Protein AF-A0A7X1TI07-F1 (afdb_monomer_lite)

Foldseek 3Di:
DDDPDPPDPPPDPPPFPPDDDQQDFQLNDPHRQPPDDRRDGNVNLCVVQVHNGPVSSSVSVVVVVVD

Structure (mmCIF, N/CA/C/O backbone):
data_AF-A0A7X1TI07-F1
#
_entry.id   AF-A0A7X1TI07-F1
#
loop_
_atom_site.group_PDB
_atom_site.id
_atom_site.type_symbol
_atom_site.label_atom_id
_atom_site.label_alt_id
_atom_site.label_comp_id
_atom_site.label_asym_id
_atom_site.label_entity_id
_atom_site.label_seq_id
_atom_site.pdbx_PDB_ins_code
_atom_site.Cartn_x
_atom_site.Cartn_y
_atom_site.Cartn_z
_atom_site.occupancy
_atom_site.B_iso_or_equiv
_atom_site.auth_seq_id
_atom_site.auth_comp_id
_atom_site.auth_asym_id
_atom_site.auth_atom_id
_atom_site.pdbx_PDB_model_num
ATOM 1 N N . MET A 1 1 ? 27.757 11.745 20.107 1.00 43.78 1 MET A N 1
ATOM 2 C CA . MET A 1 1 ? 26.967 12.166 18.929 1.00 43.78 1 MET A CA 1
ATOM 3 C C . MET A 1 1 ? 25.638 11.424 18.973 1.00 43.78 1 MET A C 1
ATOM 5 O O . MET A 1 1 ? 25.650 10.203 18.901 1.00 43.78 1 MET A O 1
ATOM 9 N N . LYS A 1 2 ? 24.513 12.115 19.203 1.00 32.66 2 LYS A N 1
ATOM 10 C CA . LYS A 1 2 ? 23.180 11.491 19.148 1.00 32.66 2 LYS A CA 1
ATOM 11 C C . LYS A 1 2 ? 22.822 11.307 17.675 1.00 32.66 2 LYS A C 1
ATOM 13 O O . LYS A 1 2 ? 22.621 12.297 16.981 1.00 32.66 2 LYS A O 1
ATOM 18 N N . GLN A 1 3 ? 22.786 10.066 17.201 1.00 52.44 3 GLN A N 1
ATOM 19 C CA . GLN A 1 3 ? 22.136 9.763 15.929 1.00 52.44 3 GLN A CA 1
ATOM 20 C C . GLN A 1 3 ? 20.651 10.137 16.088 1.00 52.44 3 GLN A C 1
ATOM 22 O O . GLN A 1 3 ? 20.025 9.642 17.030 1.00 52.44 3 GLN A O 1
ATOM 27 N N . PRO A 1 4 ? 20.091 11.044 15.266 1.00 50.94 4 PRO A N 1
ATOM 28 C CA . PRO A 1 4 ? 18.666 11.330 15.315 1.00 50.94 4 PRO A CA 1
ATOM 29 C C . PRO A 1 4 ? 17.948 10.049 14.905 1.00 50.94 4 PRO A C 1
ATOM 31 O O . PRO A 1 4 ? 18.300 9.423 13.904 1.00 50.94 4 PRO A O 1
ATOM 34 N N . GLY A 1 5 ? 17.039 9.616 15.773 1.00 44.25 5 GLY A N 1
ATOM 35 C CA . GLY A 1 5 ? 16.449 8.291 15.768 1.00 44.25 5 GLY A CA 1
ATOM 36 C C . GLY A 1 5 ? 16.057 7.819 14.374 1.00 44.25 5 GLY A C 1
ATOM 37 O O . GLY A 1 5 ? 15.275 8.454 13.671 1.00 44.25 5 GLY A O 1
ATOM 38 N N . LEU A 1 6 ? 16.562 6.638 14.022 1.00 48.91 6 LEU A N 1
ATOM 39 C CA . LEU A 1 6 ? 15.826 5.700 13.189 1.00 48.91 6 LEU A CA 1
ATOM 40 C C . LEU A 1 6 ? 14.564 5.321 13.965 1.00 48.91 6 LEU A C 1
ATOM 42 O O . LEU A 1 6 ? 14.525 4.303 14.653 1.00 48.91 6 LEU A O 1
ATOM 46 N N . ASP A 1 7 ? 13.595 6.225 13.922 1.00 49.16 7 ASP A N 1
ATOM 47 C CA . ASP A 1 7 ? 12.368 6.181 14.689 1.00 49.16 7 ASP A CA 1
ATOM 48 C C . ASP A 1 7 ? 11.609 4.885 14.385 1.00 49.16 7 ASP A C 1
ATOM 50 O O . ASP A 1 7 ? 11.408 4.507 13.227 1.00 49.16 7 ASP A O 1
ATOM 54 N N . GLY A 1 8 ? 11.262 4.161 15.444 1.00 45.88 8 GLY A N 1
ATOM 55 C CA . GLY A 1 8 ? 10.170 3.195 15.417 1.00 45.88 8 GLY A CA 1
ATOM 56 C C . GLY A 1 8 ? 10.271 1.995 14.475 1.00 45.88 8 GLY A C 1
ATOM 57 O O . GLY A 1 8 ? 9.234 1.412 14.168 1.00 45.88 8 GLY A O 1
ATOM 58 N N . ARG A 1 9 ? 11.456 1.546 14.031 1.00 50.94 9 ARG A N 1
ATOM 59 C CA . ARG A 1 9 ? 11.573 0.222 13.379 1.00 50.94 9 ARG A CA 1
ATOM 60 C C . ARG A 1 9 ? 11.500 -0.885 14.427 1.00 50.94 9 ARG A C 1
ATOM 62 O O . ARG A 1 9 ? 12.497 -1.522 14.763 1.00 50.94 9 ARG A O 1
ATOM 69 N N . GLN A 1 10 ? 10.296 -1.063 14.964 1.00 46.81 10 GLN A N 1
ATOM 70 C CA . GLN A 1 10 ? 9.871 -2.215 15.741 1.00 46.81 10 GLN A CA 1
ATOM 71 C C . GLN A 1 10 ? 10.322 -3.462 14.968 1.00 46.81 10 GLN A C 1
ATOM 73 O O . GLN A 1 10 ? 9.923 -3.682 13.829 1.00 46.81 10 GLN A O 1
ATOM 78 N N . ARG A 1 11 ? 11.272 -4.213 15.533 1.00 48.34 11 ARG A N 1
ATOM 79 C CA . ARG A 1 11 ? 11.685 -5.504 14.982 1.00 48.34 11 ARG A CA 1
ATOM 80 C C . ARG A 1 11 ? 10.506 -6.448 15.167 1.00 48.34 11 ARG A C 1
ATOM 82 O O . ARG A 1 11 ? 10.275 -6.920 16.278 1.00 48.34 11 ARG A O 1
ATOM 89 N N . ASP A 1 12 ? 9.759 -6.662 14.094 1.00 50.41 12 ASP A N 1
ATOM 90 C CA . ASP A 1 12 ? 8.643 -7.594 14.046 1.00 50.41 12 ASP A CA 1
ATOM 91 C C . ASP A 1 12 ? 9.077 -8.981 14.513 1.00 50.41 12 ASP A C 1
ATOM 93 O O . ASP A 1 12 ? 9.891 -9.648 13.875 1.00 50.41 12 ASP A O 1
ATOM 97 N N . LYS A 1 13 ? 8.495 -9.415 15.630 1.00 44.03 13 LYS A N 1
ATOM 98 C CA . LYS A 1 13 ? 8.513 -10.810 16.080 1.00 44.03 13 LYS A CA 1
ATOM 99 C C . LYS A 1 13 ? 7.283 -11.596 15.601 1.00 44.03 13 LYS A C 1
ATOM 101 O O . LYS A 1 13 ? 7.241 -12.799 15.804 1.00 44.03 13 LYS A O 1
ATOM 106 N N . ASP A 1 14 ? 6.358 -10.948 14.884 1.00 46.53 14 ASP A N 1
ATOM 107 C CA . ASP A 1 14 ? 5.060 -11.525 14.491 1.00 46.53 14 ASP A CA 1
ATOM 108 C C . ASP A 1 14 ? 4.849 -11.626 12.961 1.00 46.53 14 ASP A C 1
ATOM 110 O O . ASP A 1 14 ? 3.721 -11.599 12.471 1.00 46.53 14 ASP A O 1
ATOM 114 N N . GLY A 1 15 ? 5.927 -11.733 12.172 1.00 47.88 15 GLY A N 1
ATOM 115 C CA . GLY A 1 15 ? 5.839 -12.136 10.756 1.00 47.88 15 GLY A CA 1
ATOM 116 C C . GLY A 1 15 ? 5.341 -11.078 9.756 1.00 47.88 15 GLY A C 1
ATOM 117 O O . GLY A 1 15 ? 4.902 -11.442 8.665 1.00 47.88 15 GLY A O 1
ATOM 118 N N . LYS A 1 16 ? 5.406 -9.778 10.083 1.00 44.19 16 LYS A N 1
ATOM 119 C CA . LYS A 1 16 ? 4.868 -8.689 9.237 1.00 44.19 16 LYS A CA 1
ATOM 120 C C . LYS A 1 16 ? 5.894 -7.886 8.408 1.00 44.19 16 LYS A C 1
ATOM 122 O O . LYS A 1 16 ? 5.501 -7.326 7.385 1.00 44.19 16 LYS A O 1
ATOM 127 N N . ILE A 1 17 ? 7.183 -7.858 8.755 1.00 45.12 17 ILE A N 1
ATOM 128 C CA . ILE A 1 17 ? 8.203 -7.050 8.046 1.00 45.12 17 ILE A CA 1
ATOM 129 C C . ILE A 1 17 ? 8.799 -7.794 6.847 1.00 45.12 17 ILE A C 1
ATOM 131 O O . ILE A 1 17 ? 9.231 -7.151 5.891 1.00 45.12 17 ILE A O 1
ATOM 135 N N . ASP A 1 18 ? 8.772 -9.127 6.858 1.00 47.44 18 ASP A N 1
ATOM 136 C CA . ASP A 1 18 ? 9.561 -9.932 5.921 1.00 47.44 18 ASP A CA 1
ATOM 137 C C . ASP A 1 18 ? 8.871 -10.210 4.576 1.00 47.44 18 ASP A C 1
ATOM 139 O O . ASP A 1 18 ? 9.521 -10.585 3.606 1.00 47.44 18 ASP A O 1
ATOM 143 N N . GLN A 1 19 ? 7.553 -10.019 4.453 1.00 54.88 19 GLN A N 1
ATOM 144 C CA . GLN A 1 19 ? 6.869 -10.606 3.296 1.00 54.88 19 GLN A CA 1
ATOM 145 C C . GLN A 1 19 ? 6.876 -9.768 2.017 1.00 54.88 19 GLN A C 1
ATOM 147 O O . GLN A 1 19 ? 6.700 -10.365 0.958 1.00 54.88 19 GLN A O 1
ATOM 152 N N . LYS A 1 20 ? 7.126 -8.445 2.038 1.00 56.81 20 LYS A N 1
ATOM 153 C CA . LYS A 1 20 ? 7.266 -7.660 0.791 1.00 56.81 20 LYS A CA 1
ATOM 154 C C . LYS A 1 20 ? 8.237 -6.494 0.902 1.00 56.81 20 LYS A C 1
ATOM 156 O O . LYS A 1 20 ? 8.061 -5.573 1.703 1.00 56.81 20 LYS A O 1
ATOM 161 N N . HIS A 1 21 ? 9.225 -6.508 0.012 1.00 65.94 21 HIS A N 1
ATOM 162 C CA . HIS A 1 21 ? 10.211 -5.448 -0.135 1.00 65.94 21 HIS A CA 1
ATOM 163 C 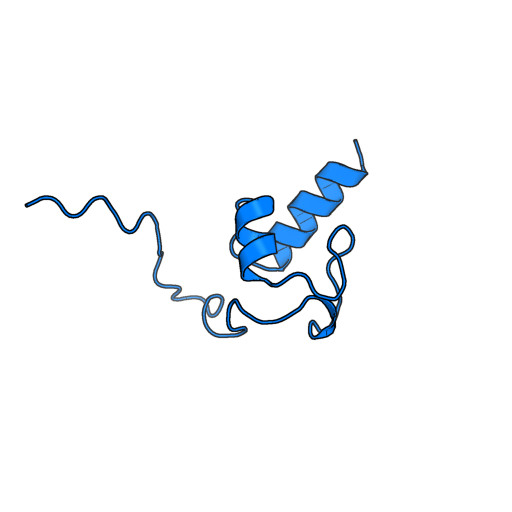C . HIS A 1 21 ? 9.498 -4.132 -0.502 1.00 65.94 21 HIS A C 1
ATOM 165 O O . HIS A 1 21 ? 8.548 -4.125 -1.289 1.00 65.94 21 HIS A O 1
ATOM 171 N N . GLY A 1 22 ? 9.912 -3.006 0.091 1.00 65.31 22 GLY A N 1
ATOM 172 C CA . GLY A 1 22 ? 9.196 -1.722 -0.020 1.00 65.31 22 GLY A CA 1
ATOM 173 C C . GLY A 1 22 ? 9.047 -1.184 -1.452 1.00 65.31 22 GLY A C 1
ATOM 174 O O . GLY A 1 22 ? 8.200 -0.332 -1.698 1.00 65.31 22 GLY A O 1
ATOM 175 N N . ASN A 1 23 ? 9.822 -1.710 -2.401 1.00 78.56 23 ASN A N 1
ATOM 176 C CA . ASN A 1 23 ? 9.734 -1.437 -3.840 1.00 78.56 23 ASN A CA 1
ATOM 177 C C . ASN A 1 23 ? 8.602 -2.204 -4.552 1.00 78.56 23 ASN A C 1
ATOM 179 O O . ASN A 1 23 ? 8.386 -1.986 -5.743 1.00 78.56 23 ASN A O 1
ATOM 183 N N . THR A 1 24 ? 7.884 -3.094 -3.864 1.00 85.44 24 THR A N 1
ATOM 184 C CA . THR A 1 24 ? 6.774 -3.835 -4.467 1.00 85.44 24 THR A CA 1
ATOM 185 C C . THR A 1 24 ? 5.697 -2.860 -4.921 1.00 85.44 24 THR A C 1
ATOM 187 O O . THR A 1 24 ? 5.192 -2.074 -4.121 1.00 85.44 24 THR A O 1
ATOM 190 N N . MET A 1 25 ? 5.348 -2.908 -6.205 1.00 90.06 25 MET A N 1
ATOM 191 C CA . MET A 1 25 ? 4.287 -2.086 -6.783 1.00 90.06 25 MET A CA 1
ATOM 192 C C . MET A 1 25 ? 2.901 -2.633 -6.428 1.00 90.06 25 MET A C 1
ATOM 194 O O . MET A 1 25 ? 2.727 -3.843 -6.295 1.00 90.06 25 MET A O 1
ATOM 198 N N . ASN A 1 26 ? 1.902 -1.752 -6.359 1.00 90.62 26 ASN A N 1
ATOM 199 C CA . ASN A 1 26 ? 0.510 -2.093 -6.057 1.00 90.62 26 ASN A CA 1
ATOM 2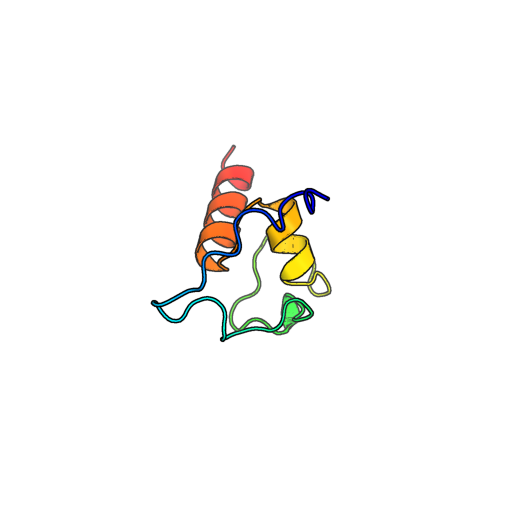00 C C . ASN A 1 26 ? -0.041 -3.207 -6.954 1.00 90.62 26 ASN A C 1
ATOM 202 O O . ASN A 1 26 ? -0.708 -4.124 -6.488 1.00 90.62 26 ASN A O 1
ATOM 206 N N . LYS A 1 27 ? 0.284 -3.148 -8.249 1.00 90.38 27 LYS A N 1
ATOM 207 C CA . LYS A 1 27 ? -0.135 -4.142 -9.247 1.00 90.38 27 LYS A CA 1
ATOM 208 C C . LYS A 1 27 ? 0.421 -5.546 -8.990 1.00 90.38 27 LYS A C 1
ATOM 210 O O . LYS A 1 27 ? -0.150 -6.512 -9.470 1.00 90.38 27 LYS A O 1
ATOM 215 N N . ASN A 1 28 ? 1.519 -5.650 -8.237 1.00 87.50 28 ASN A N 1
ATOM 216 C CA . ASN A 1 28 ? 2.152 -6.917 -7.866 1.00 87.50 28 ASN A CA 1
ATOM 217 C C . ASN A 1 28 ? 1.632 -7.438 -6.511 1.00 87.50 28 ASN A C 1
ATOM 219 O O . ASN A 1 28 ? 2.122 -8.442 -5.986 1.00 87.50 28 ASN A O 1
ATOM 223 N N . LEU A 1 29 ? 0.676 -6.741 -5.889 1.00 83.81 29 LEU A N 1
ATOM 224 C CA . LEU A 1 29 ? -0.016 -7.246 -4.714 1.00 83.81 29 LEU A CA 1
ATOM 225 C C . LEU A 1 29 ? -1.107 -8.229 -5.152 1.00 83.81 29 LEU A C 1
ATOM 227 O O . LEU A 1 29 ? -1.785 -7.971 -6.142 1.00 83.81 29 LEU A O 1
ATOM 231 N N . PRO A 1 30 ? -1.336 -9.321 -4.396 1.00 84.19 30 PRO A N 1
ATOM 232 C CA . PRO A 1 30 ? -2.393 -10.287 -4.708 1.00 84.19 30 PRO A CA 1
ATOM 233 C C . PRO A 1 30 ? -3.776 -9.629 -4.741 1.00 84.19 30 PRO A C 1
ATOM 235 O O . PRO A 1 30 ? -4.669 -10.073 -5.450 1.00 84.19 30 PRO A O 1
ATOM 238 N N . LYS A 1 31 ? -3.945 -8.546 -3.978 1.00 85.31 31 LYS A N 1
ATOM 239 C CA . LYS A 1 31 ? -5.094 -7.655 -4.064 1.00 85.31 31 LYS A CA 1
ATOM 240 C C . LYS A 1 31 ? -4.575 -6.218 -4.031 1.00 85.31 31 LYS A C 1
ATOM 242 O O . LYS A 1 31 ? -4.076 -5.821 -2.974 1.00 85.31 31 LYS A O 1
ATOM 247 N N . PRO A 1 32 ? -4.649 -5.470 -5.145 1.00 88.25 32 PRO A N 1
ATOM 248 C CA . PRO A 1 32 ? -4.264 -4.068 -5.170 1.00 88.25 32 PRO A CA 1
ATOM 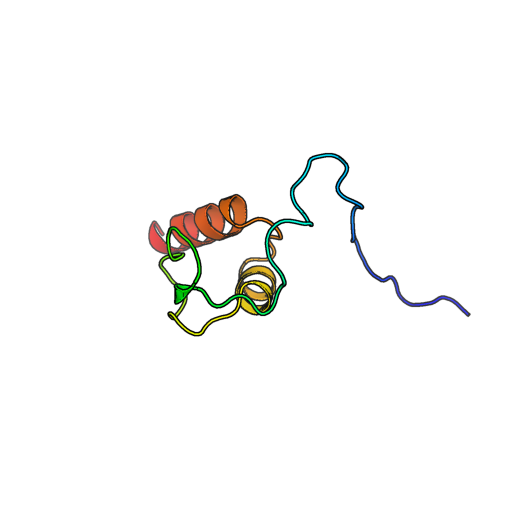249 C C . PRO A 1 32 ? -5.025 -3.263 -4.114 1.00 88.25 32 PRO A C 1
ATOM 251 O O . PRO A 1 32 ? -6.202 -3.509 -3.847 1.00 88.25 32 PRO A O 1
ATOM 254 N N . ILE A 1 33 ? -4.339 -2.307 -3.497 1.00 86.62 33 ILE A N 1
ATOM 255 C CA . ILE A 1 33 ? -4.933 -1.354 -2.567 1.00 86.62 33 ILE A CA 1
ATOM 256 C C . ILE A 1 33 ? -5.603 -0.260 -3.395 1.00 86.62 33 ILE A C 1
ATOM 258 O O . ILE A 1 33 ? -4.934 0.525 -4.073 1.00 86.62 33 ILE A O 1
ATOM 262 N N . GLU A 1 34 ? -6.931 -0.234 -3.351 1.00 85.06 34 GLU A N 1
ATOM 263 C CA . GLU A 1 34 ? -7.740 0.812 -3.972 1.00 85.06 34 GLU A CA 1
ATOM 264 C C . GLU A 1 34 ? -7.368 2.178 -3.385 1.00 85.06 34 GLU A C 1
ATOM 266 O O . GLU A 1 34 ? -7.102 2.278 -2.195 1.00 85.06 34 GLU A O 1
ATOM 271 N N . GLY A 1 35 ? -7.301 3.222 -4.216 1.00 86.00 35 GLY A N 1
ATOM 272 C CA . GLY A 1 35 ? -6.830 4.562 -3.821 1.00 86.00 35 GLY A CA 1
ATOM 273 C C . GLY A 1 35 ? -5.337 4.823 -4.059 1.00 86.00 35 GLY A C 1
ATOM 274 O O . GLY A 1 35 ? -4.900 5.971 -3.981 1.00 86.00 35 GLY A O 1
ATOM 275 N N . PHE A 1 36 ? -4.567 3.803 -4.445 1.00 88.75 36 PHE A N 1
ATOM 276 C CA . PHE A 1 36 ? -3.211 3.964 -4.970 1.00 88.75 36 PHE A CA 1
ATOM 277 C C . PHE A 1 36 ? -3.109 3.472 -6.415 1.00 88.75 36 PHE A C 1
ATOM 279 O O . PHE A 1 36 ? -3.770 2.516 -6.816 1.00 88.75 36 PHE A O 1
ATOM 286 N N . GLY A 1 37 ? -2.244 4.109 -7.206 1.00 90.12 37 GLY A N 1
ATOM 287 C CA . GLY A 1 37 ? -2.012 3.706 -8.591 1.00 90.12 37 GLY A CA 1
ATOM 288 C C . GLY A 1 37 ? -1.314 2.341 -8.692 1.00 90.12 37 GLY A C 1
ATOM 289 O O . GLY A 1 37 ? -0.627 1.926 -7.755 1.00 90.12 37 GLY A O 1
ATOM 290 N N . PRO A 1 38 ? -1.419 1.640 -9.837 1.00 91.38 38 PRO A N 1
ATOM 291 C CA . PRO A 1 38 ? -0.821 0.314 -10.034 1.00 91.38 38 PRO A CA 1
ATOM 292 C C . PRO A 1 38 ? 0.710 0.308 -9.886 1.00 91.38 38 PRO A C 1
ATOM 294 O O . PRO A 1 38 ? 1.283 -0.680 -9.433 1.00 91.38 38 PRO A O 1
ATOM 297 N N . ASN A 1 39 ? 1.372 1.418 -10.224 1.00 93.56 39 ASN A N 1
ATOM 298 C CA . ASN A 1 39 ? 2.827 1.577 -10.125 1.00 93.56 39 ASN A CA 1
ATOM 299 C C . ASN A 1 39 ? 3.284 2.204 -8.794 1.00 93.56 39 ASN A C 1
ATOM 301 O O . ASN A 1 39 ? 4.476 2.423 -8.598 1.00 93.56 39 ASN A O 1
ATOM 305 N N . THR A 1 40 ? 2.366 2.514 -7.871 1.00 90.81 40 THR A N 1
ATOM 306 C CA . THR A 1 40 ? 2.740 3.020 -6.545 1.00 90.81 40 THR A CA 1
ATOM 307 C C . THR A 1 40 ? 3.393 1.903 -5.739 1.00 90.81 40 THR A C 1
ATOM 309 O O . THR A 1 40 ? 2.885 0.785 -5.714 1.00 90.81 40 THR A O 1
ATOM 312 N N . THR A 1 41 ? 4.515 2.193 -5.082 1.00 89.88 41 THR A N 1
ATOM 313 C CA . THR A 1 41 ? 5.223 1.201 -4.262 1.00 89.88 41 THR A CA 1
ATOM 314 C C . THR A 1 41 ? 4.637 1.109 -2.856 1.00 89.88 41 THR A C 1
ATOM 316 O O . THR A 1 41 ? 4.112 2.097 -2.339 1.00 89.88 41 THR A O 1
ATOM 319 N N . LEU A 1 42 ? 4.776 -0.048 -2.204 1.00 83.62 42 LEU A N 1
ATOM 320 C CA . LEU A 1 42 ? 4.390 -0.228 -0.804 1.00 83.62 42 LEU A CA 1
ATOM 321 C C . LEU A 1 42 ? 5.052 0.806 0.111 1.00 83.62 42 LEU A C 1
ATOM 323 O O . LEU A 1 42 ? 4.394 1.312 1.009 1.00 83.62 42 LEU A O 1
ATOM 327 N N . LYS A 1 43 ? 6.315 1.177 -0.133 1.00 84.00 43 LYS A N 1
ATOM 328 C CA . LYS A 1 43 ? 6.995 2.244 0.614 1.00 84.00 43 LYS A CA 1
ATOM 329 C C . LYS A 1 43 ? 6.217 3.560 0.538 1.00 84.00 43 LYS A C 1
ATOM 331 O O . LYS A 1 43 ? 5.886 4.128 1.571 1.00 84.00 43 LYS A O 1
ATOM 336 N N . THR A 1 44 ? 5.859 3.994 -0.670 1.00 86.75 44 THR A N 1
ATOM 337 C CA . THR A 1 44 ? 5.082 5.225 -0.876 1.00 86.75 44 THR A CA 1
ATOM 338 C C . THR A 1 44 ? 3.697 5.145 -0.234 1.00 86.75 44 THR A C 1
ATOM 340 O O . THR A 1 44 ? 3.204 6.139 0.293 1.00 86.75 44 THR A O 1
ATOM 343 N N . MET A 1 45 ? 3.052 3.974 -0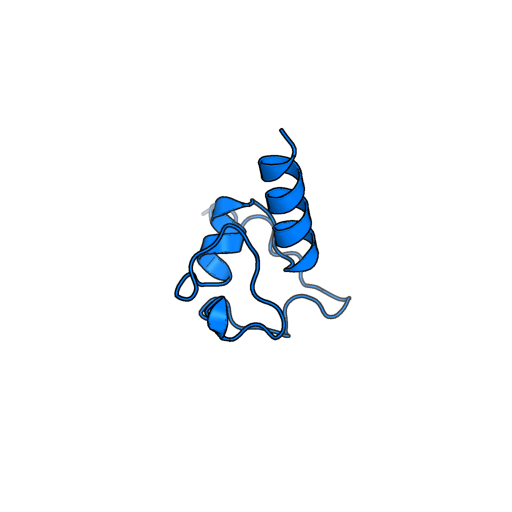.264 1.00 86.12 45 MET A N 1
ATOM 344 C CA . MET A 1 45 ? 1.762 3.785 0.404 1.00 86.12 45 MET A CA 1
ATOM 345 C C . MET A 1 45 ? 1.890 3.926 1.915 1.00 86.12 45 MET A C 1
ATOM 347 O O . MET A 1 45 ? 1.088 4.637 2.508 1.00 86.12 45 MET A O 1
ATOM 351 N N . ARG A 1 46 ? 2.920 3.311 2.509 1.00 85.25 46 ARG A N 1
ATOM 352 C CA . ARG A 1 46 ? 3.207 3.394 3.945 1.00 85.25 46 ARG A CA 1
ATOM 353 C C . ARG A 1 46 ? 3.471 4.830 4.384 1.00 85.25 46 ARG A C 1
ATOM 355 O O . ARG A 1 46 ? 2.915 5.275 5.379 1.00 85.25 46 ARG A O 1
ATOM 362 N N . GLU A 1 47 ? 4.262 5.568 3.608 1.00 83.69 47 GLU A N 1
ATOM 363 C CA . GLU A 1 47 ? 4.539 6.990 3.849 1.00 83.69 47 GLU A CA 1
ATOM 364 C C . GLU A 1 47 ? 3.263 7.842 3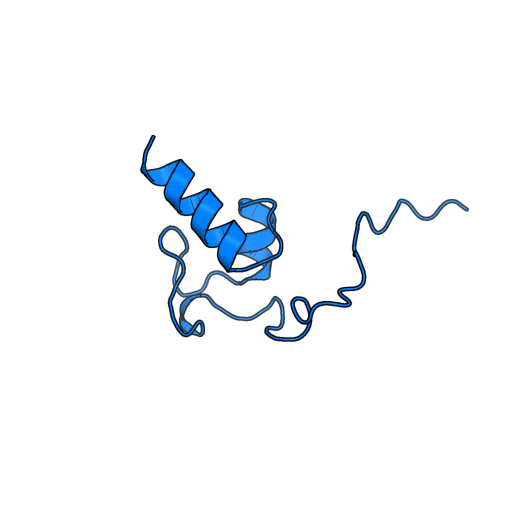.760 1.00 83.69 47 GLU A C 1
ATOM 366 O O . GLU A 1 47 ? 3.031 8.697 4.609 1.00 83.69 47 GLU A O 1
ATOM 371 N N . LYS A 1 48 ? 2.396 7.590 2.769 1.00 84.31 48 LYS A N 1
ATOM 372 C CA . LYS A 1 48 ? 1.140 8.340 2.591 1.00 84.31 48 LYS A CA 1
ATOM 373 C C . LYS A 1 48 ? 0.051 7.989 3.603 1.00 84.31 48 LYS A C 1
ATOM 375 O O . LYS A 1 48 ? -0.785 8.842 3.903 1.00 84.31 48 LYS A O 1
ATOM 380 N N . SER A 1 49 ? -0.006 6.742 4.058 1.00 81.38 49 SER A N 1
ATOM 381 C CA . SER A 1 49 ? -1.011 6.287 5.021 1.00 81.38 49 SER A CA 1
ATOM 382 C C . SER A 1 49 ? -0.536 6.392 6.470 1.00 81.38 49 SER A C 1
ATOM 384 O O . SER A 1 49 ? -1.358 6.255 7.367 1.00 81.38 49 SER A O 1
ATOM 386 N N . GLY A 1 50 ? 0.767 6.579 6.709 1.00 80.56 50 GLY A N 1
ATOM 387 C CA . GLY A 1 50 ? 1.373 6.498 8.042 1.00 80.56 50 GLY A CA 1
ATOM 388 C C . GLY A 1 50 ? 1.348 5.087 8.642 1.00 80.56 50 GLY A C 1
ATOM 389 O O . GLY A 1 50 ? 1.565 4.925 9.837 1.00 80.56 50 GLY A O 1
ATOM 390 N N . ALA A 1 51 ? 1.064 4.064 7.831 1.00 80.19 51 ALA A N 1
ATOM 391 C CA . ALA A 1 51 ? 0.833 2.699 8.292 1.00 80.19 51 ALA A CA 1
ATOM 392 C C . ALA A 1 51 ? 1.837 1.741 7.657 1.00 80.19 51 ALA A C 1
ATOM 394 O O . ALA A 1 51 ? 2.165 1.883 6.487 1.00 80.19 51 ALA A O 1
ATOM 395 N N . VAL A 1 52 ? 2.318 0.748 8.404 1.00 73.50 52 VAL A N 1
ATOM 396 C CA . VAL A 1 52 ? 3.419 -0.123 7.950 1.00 73.50 52 VAL A CA 1
ATOM 397 C C . VAL A 1 52 ? 2.922 -1.412 7.286 1.00 73.50 52 VAL A C 1
ATOM 399 O O . VAL A 1 52 ? 3.611 -1.972 6.431 1.00 73.50 52 VAL A O 1
ATOM 402 N N . SER A 1 53 ? 1.717 -1.873 7.637 1.00 73.31 53 SER A N 1
ATOM 403 C CA . SER A 1 53 ? 1.143 -3.129 7.145 1.00 73.31 53 SER A CA 1
ATOM 404 C C . SER A 1 53 ? 0.121 -2.903 6.027 1.00 73.31 53 SER A C 1
ATOM 406 O O . SER A 1 53 ? -0.625 -1.929 6.041 1.00 73.31 53 SER A O 1
ATOM 408 N N . GLU A 1 54 ? 0.029 -3.826 5.063 1.00 75.69 54 GLU A N 1
ATOM 409 C CA . GLU A 1 54 ? -0.959 -3.728 3.973 1.00 75.69 54 GLU A CA 1
ATOM 410 C C . GLU A 1 54 ? -2.403 -3.644 4.480 1.00 75.69 54 GLU A C 1
ATOM 412 O O . GLU A 1 54 ? -3.225 -2.959 3.875 1.00 75.69 54 GLU A O 1
ATOM 417 N N . LYS A 1 55 ? -2.717 -4.329 5.588 1.00 81.50 55 LYS A N 1
ATOM 418 C CA . LYS A 1 55 ? -4.051 -4.305 6.199 1.00 81.50 55 LYS A CA 1
ATOM 419 C C . LYS A 1 55 ? -4.388 -2.909 6.720 1.00 81.50 55 LYS A C 1
ATOM 421 O O . LYS A 1 55 ? -5.477 -2.414 6.446 1.00 81.50 55 LYS A O 1
ATOM 426 N N . ASP A 1 56 ? -3.446 -2.276 7.408 1.00 80.69 56 ASP A N 1
ATOM 427 C CA . ASP A 1 56 ? -3.648 -0.949 7.990 1.00 80.69 56 ASP A CA 1
ATOM 428 C C . ASP A 1 56 ? -3.669 0.130 6.903 1.00 80.69 56 ASP A C 1
ATOM 430 O O . ASP A 1 56 ? -4.495 1.035 6.954 1.00 80.69 56 ASP A O 1
ATOM 434 N N . ILE A 1 57 ? -2.839 -0.007 5.858 1.00 82.88 57 ILE A N 1
ATOM 435 C CA . ILE A 1 57 ? -2.906 0.856 4.670 1.00 82.88 57 ILE A CA 1
ATOM 436 C C . ILE A 1 57 ? -4.306 0.767 4.043 1.00 82.88 57 ILE A C 1
ATOM 438 O O . ILE A 1 57 ? -4.908 1.793 3.738 1.00 82.88 57 ILE A O 1
ATOM 442 N N . ARG A 1 58 ? -4.855 -0.443 3.871 1.00 84.81 58 ARG A N 1
ATOM 443 C CA . ARG A 1 58 ? -6.212 -0.626 3.326 1.00 84.81 58 ARG A CA 1
ATOM 444 C C . ARG A 1 58 ? -7.277 -0.002 4.217 1.00 84.81 58 ARG A C 1
ATOM 446 O O . ARG A 1 58 ? -8.165 0.656 3.690 1.00 84.81 58 ARG A O 1
ATOM 453 N N . ALA A 1 59 ? -7.187 -0.192 5.531 1.00 85.31 59 ALA A N 1
ATOM 454 C CA . ALA A 1 59 ? -8.121 0.407 6.480 1.00 85.31 59 ALA A CA 1
ATOM 455 C C . ALA A 1 59 ? -8.079 1.942 6.407 1.00 85.31 59 ALA A C 1
ATOM 457 O O . ALA A 1 59 ? -9.120 2.570 6.246 1.00 85.31 59 ALA A O 1
ATOM 458 N N . ALA A 1 60 ? -6.879 2.530 6.401 1.00 84.75 60 ALA A N 1
ATOM 459 C CA . ALA A 1 60 ? -6.687 3.974 6.301 1.00 84.75 60 ALA A CA 1
ATOM 460 C C . ALA A 1 60 ? -7.237 4.559 4.988 1.00 84.75 60 ALA A C 1
ATOM 462 O O . ALA A 1 60 ? -7.773 5.668 4.969 1.00 84.75 60 ALA A O 1
ATOM 463 N N . VAL A 1 61 ? -7.120 3.828 3.874 1.00 85.31 61 VAL A N 1
ATOM 464 C CA . VAL A 1 61 ? -7.693 4.277 2.597 1.00 85.31 61 VAL A CA 1
ATOM 465 C C . VAL A 1 61 ? -9.210 4.089 2.548 1.00 85.31 61 VAL A C 1
ATOM 467 O O . VAL A 1 61 ? -9.908 4.963 2.035 1.00 85.31 61 VAL A O 1
ATOM 470 N N . ALA A 1 62 ? -9.731 2.990 3.094 1.00 82.94 62 ALA A N 1
ATOM 471 C CA . ALA A 1 62 ? -11.170 2.754 3.184 1.00 82.94 62 ALA A CA 1
ATOM 472 C C . ALA A 1 62 ? -11.860 3.832 4.037 1.00 82.94 62 ALA A C 1
ATOM 474 O O . ALA A 1 62 ? -12.871 4.386 3.612 1.00 82.94 62 ALA A O 1
ATOM 475 N N . GLU A 1 63 ? -11.267 4.197 5.177 1.00 81.38 63 GLU A N 1
ATOM 476 C CA . GLU A 1 63 ? -11.750 5.285 6.033 1.00 81.38 63 GLU A CA 1
ATOM 477 C C . GLU A 1 63 ? -11.749 6.633 5.296 1.00 81.38 63 GLU A C 1
ATOM 479 O O . GLU A 1 63 ? -12.728 7.373 5.359 1.00 81.38 63 GLU A O 1
ATOM 484 N N . LYS A 1 64 ? -10.695 6.934 4.523 1.00 74.00 64 LYS A N 1
ATOM 485 C CA . LYS A 1 64 ? -10.624 8.162 3.712 1.00 74.00 64 LYS A CA 1
ATOM 486 C C . LYS A 1 64 ? -11.632 8.226 2.561 1.00 74.00 64 LYS A C 1
ATOM 488 O O . LYS A 1 64 ? -11.925 9.326 2.116 1.00 74.00 64 LYS A O 1
ATOM 493 N N . ARG A 1 65 ? -12.113 7.093 2.037 1.00 67.81 65 ARG A N 1
ATOM 494 C CA . ARG A 1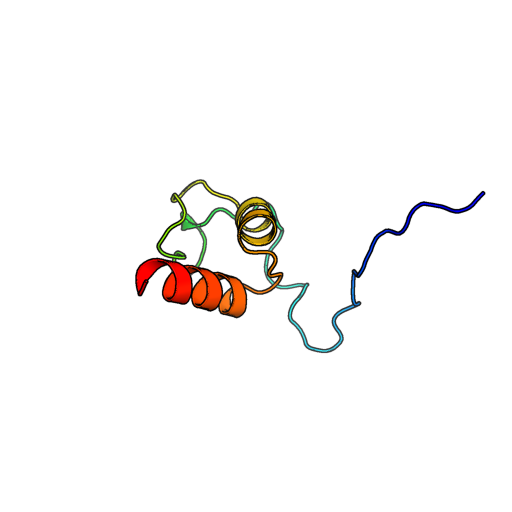 65 ? -13.113 7.058 0.947 1.00 67.81 65 ARG A CA 1
ATOM 495 C C . ARG A 1 65 ? -14.556 7.119 1.436 1.00 67.81 65 ARG A C 1
ATOM 497 O O . ARG A 1 65 ? -15.424 7.470 0.648 1.00 67.81 65 ARG A O 1
ATOM 504 N N . GLY A 1 66 ? -14.817 6.713 2.677 1.00 61.62 66 GLY A N 1
ATOM 505 C CA . GLY A 1 66 ? -16.159 6.718 3.267 1.00 61.62 66 GLY A CA 1
ATOM 506 C C . GLY A 1 66 ? -16.572 8.053 3.891 1.00 61.62 66 GLY A C 1
ATOM 507 O O . GLY A 1 66 ? -17.642 8.121 4.489 1.00 61.62 66 GLY A O 1
ATOM 508 N N . ARG A 1 67 ? -15.724 9.080 3.793 1.00 52.31 67 ARG A N 1
ATOM 509 C CA . ARG A 1 67 ? -15.910 10.416 4.361 1.00 52.31 67 ARG A CA 1
ATOM 510 C C . ARG A 1 67 ? -16.048 11.436 3.241 1.00 52.31 67 ARG A C 1
ATOM 512 O O . ARG A 1 67 ? -16.845 12.376 3.431 1.00 52.31 67 ARG A O 1
#

pLDDT: mean 71.83, std 17.49, range [32.66, 93.56]

Secondary structure (DSSP, 8-state):
------TT----SSS-SSS--TT-BGGGSSS--TTS-TT-BHHHHHHHHT-SSHHHHHHHHHHHH--

Radius of gyration: 13.44 Å; chains: 1; bounding box: 43×24×29 Å

Sequence (67 aa):
MKQPGLDGRQRDKDGKIDQKHGNTMNKNLPKPIEGFGPNTTLKTMREKSGAVSEKDIRAAVAEKRGR

Organism: NCBI:txid2654983